Protein AF-A0A7Y2CJE0-F1 (afdb_monomer)

Mean predicted aligned error: 4.21 Å

Radius of gyration: 13.45 Å; Cα contacts (8 Å, |Δi|>4): 39; chains: 1; bounding box: 30×27×29 Å

Secondary structure (DSSP, 8-state):
----PPPPHHHHHHHHHHHHHHHHS---TT--HHHHHHHHHHHHHTT----EEETTTEE-

pLDDT: mean 93.08, std 11.48, range [41.47, 98.62]

Structure (mmCIF, N/CA/C/O backbone):
data_AF-A0A7Y2CJE0-F1
#
_entry.id   AF-A0A7Y2CJE0-F1
#
loop_
_atom_site.group_PDB
_atom_site.id
_atom_site.type_symbol
_atom_site.label_atom_id
_atom_site.label_alt_id
_atom_site.label_comp_id
_atom_site.label_asym_id
_atom_site.label_entity_id
_atom_site.label_seq_id
_atom_site.pdbx_PDB_ins_code
_atom_site.Cartn_x
_atom_site.Cartn_y
_atom_site.Cartn_z
_atom_site.occupancy
_atom_site.B_iso_or_equiv
_atom_site.auth_seq_id
_atom_site.auth_comp_id
_atom_site.auth_asym_id
_atom_site.auth_atom_id
_atom_site.pdbx_PDB_model_num
ATOM 1 N N . MET A 1 1 ? 21.262 -14.277 3.950 1.00 41.47 1 MET A N 1
ATOM 2 C CA . MET A 1 1 ? 20.575 -14.863 2.781 1.00 41.47 1 MET A CA 1
ATOM 3 C C . MET A 1 1 ? 19.897 -13.716 2.042 1.00 41.47 1 MET A C 1
ATOM 5 O O . MET A 1 1 ? 18.753 -13.400 2.319 1.00 41.47 1 MET A O 1
ATOM 9 N N . GLY A 1 2 ? 20.667 -12.978 1.238 1.00 53.47 2 GLY A N 1
ATOM 10 C CA . GLY A 1 2 ? 20.176 -11.807 0.511 1.00 53.47 2 GLY A CA 1
ATOM 11 C C . GLY A 1 2 ? 19.842 -12.218 -0.910 1.00 53.47 2 GLY 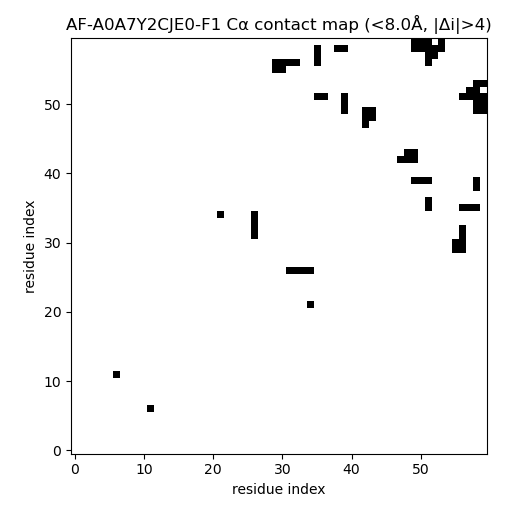A C 1
ATOM 12 O O . GLY A 1 2 ? 20.745 -12.396 -1.718 1.00 53.47 2 GLY A O 1
ATOM 13 N N . VAL A 1 3 ? 18.563 -12.427 -1.192 1.00 59.19 3 VAL A N 1
ATOM 14 C CA . VAL A 1 3 ? 18.075 -12.579 -2.562 1.00 59.19 3 VAL A CA 1
ATOM 15 C C . VAL A 1 3 ? 17.750 -11.189 -3.092 1.00 59.19 3 VAL A C 1
ATOM 17 O O . VAL A 1 3 ? 16.649 -10.684 -2.915 1.00 59.19 3 VAL A O 1
ATOM 20 N N . THR A 1 4 ? 18.728 -10.540 -3.715 1.00 59.41 4 THR A N 1
ATOM 21 C CA . THR A 1 4 ? 18.475 -9.393 -4.591 1.00 59.41 4 THR A CA 1
ATOM 22 C C . THR A 1 4 ? 18.227 -9.928 -5.992 1.00 59.41 4 THR A C 1
ATOM 24 O O . THR A 1 4 ? 19.144 -10.055 -6.800 1.00 59.41 4 THR A O 1
ATOM 27 N N . PHE A 1 5 ? 16.971 -10.268 -6.276 1.00 74.19 5 PHE A N 1
ATOM 28 C CA . PHE A 1 5 ? 16.521 -10.414 -7.653 1.00 74.19 5 PHE A CA 1
ATOM 29 C C . PHE A 1 5 ? 16.072 -9.039 -8.146 1.00 74.19 5 PHE A C 1
ATOM 31 O O . PHE A 1 5 ? 15.190 -8.439 -7.525 1.00 74.19 5 PHE A O 1
ATOM 38 N N . PRO A 1 6 ? 16.682 -8.494 -9.211 1.00 81.88 6 PRO A N 1
ATOM 39 C CA . PRO A 1 6 ? 16.142 -7.296 -9.827 1.00 81.88 6 PRO A CA 1
ATOM 40 C C . PRO A 1 6 ? 14.732 -7.612 -10.351 1.00 81.88 6 PRO A C 1
ATOM 42 O O . PRO A 1 6 ? 14.538 -8.690 -10.922 1.00 81.88 6 PRO A O 1
ATOM 45 N N . PRO A 1 7 ? 13.753 -6.707 -10.175 1.00 86.12 7 PRO A N 1
ATOM 46 C CA . PRO A 1 7 ? 12.430 -6.906 -10.746 1.00 86.12 7 PRO A CA 1
ATOM 47 C C . PRO A 1 7 ? 12.543 -7.011 -12.269 1.00 86.12 7 PRO A C 1
ATOM 49 O O . PRO A 1 7 ? 13.314 -6.288 -12.911 1.00 86.12 7 PRO A O 1
ATOM 52 N N . SER A 1 8 ? 11.759 -7.904 -12.856 1.00 93.38 8 SER A N 1
ATOM 53 C CA . SER A 1 8 ? 11.584 -8.003 -14.299 1.00 93.38 8 SER A CA 1
ATOM 54 C C . SER A 1 8 ? 11.069 -6.681 -14.879 1.00 93.38 8 SER A C 1
ATOM 56 O O . SER A 1 8 ? 10.433 -5.863 -14.207 1.00 93.38 8 SER A O 1
ATOM 58 N N . ALA A 1 9 ? 11.287 -6.473 -16.179 1.00 95.06 9 ALA A N 1
ATOM 59 C CA . ALA A 1 9 ? 10.777 -5.287 -16.866 1.00 95.06 9 ALA A CA 1
ATOM 60 C C . ALA A 1 9 ? 9.243 -5.169 -16.781 1.00 95.06 9 ALA A C 1
ATOM 62 O O . ALA A 1 9 ? 8.704 -4.066 -16.845 1.00 95.06 9 ALA A O 1
ATOM 63 N N . GLU A 1 10 ? 8.536 -6.292 -16.652 1.00 94.94 10 GLU A N 1
ATOM 64 C CA . GLU A 1 10 ? 7.087 -6.317 -16.474 1.00 94.94 10 GLU A CA 1
ATOM 65 C C . GLU A 1 10 ? 6.668 -5.844 -15.083 1.00 94.94 10 GLU A C 1
ATOM 67 O O . GLU A 1 10 ? 5.826 -4.952 -14.980 1.00 94.94 10 GLU A O 1
ATOM 72 N N . GLU A 1 11 ? 7.317 -6.342 -14.030 1.00 92.75 11 GLU A N 1
ATOM 73 C CA . GLU A 1 11 ? 7.076 -5.886 -12.657 1.00 92.75 11 GLU A CA 1
ATOM 74 C C . GLU A 1 11 ? 7.353 -4.386 -12.512 1.00 92.75 11 GLU A C 1
ATOM 76 O O . GLU A 1 11 ? 6.560 -3.665 -11.908 1.00 92.75 11 GLU A O 1
ATOM 81 N N . VAL A 1 12 ? 8.420 -3.877 -13.139 1.00 95.94 12 VAL A N 1
ATOM 82 C CA . VAL A 1 12 ? 8.710 -2.434 -13.160 1.00 95.94 12 VAL A CA 1
ATOM 83 C C . VAL A 1 12 ? 7.593 -1.649 -13.853 1.00 95.94 12 VAL A C 1
ATOM 85 O O . VAL A 1 12 ? 7.163 -0.614 -13.339 1.00 95.94 12 VAL A O 1
ATOM 88 N N . ARG A 1 13 ? 7.093 -2.117 -15.005 1.00 97.38 13 ARG A N 1
ATOM 89 C CA . ARG A 1 13 ? 5.977 -1.454 -15.704 1.00 97.38 13 ARG A CA 1
ATOM 90 C C . ARG A 1 13 ? 4.719 -1.416 -14.843 1.00 97.38 13 ARG A C 1
ATOM 92 O O . ARG A 1 13 ? 4.054 -0.380 -14.802 1.00 97.38 13 ARG A O 1
ATOM 99 N N . GLU A 1 14 ? 4.425 -2.501 -14.138 1.00 95.12 14 GLU A N 1
ATOM 100 C CA . GLU A 1 14 ? 3.258 -2.588 -13.264 1.00 95.12 14 GLU A CA 1
ATOM 101 C C . GLU A 1 14 ? 3.381 -1.659 -12.047 1.00 95.12 14 GLU A C 1
ATOM 103 O O . GLU A 1 14 ? 2.451 -0.910 -11.742 1.00 95.12 14 GLU A O 1
ATOM 108 N N . LEU A 1 15 ? 4.557 -1.593 -11.416 1.00 94.69 15 LEU A N 1
ATOM 109 C CA . LEU A 1 15 ? 4.827 -0.634 -10.338 1.00 94.69 15 LEU A CA 1
ATOM 110 C C . LEU A 1 15 ? 4.696 0.820 -10.815 1.00 94.69 15 LEU A C 1
ATOM 112 O O . LEU A 1 15 ? 4.106 1.652 -10.124 1.00 94.69 15 LEU A O 1
ATOM 116 N N . VAL A 1 16 ? 5.187 1.142 -12.018 1.00 97.62 16 VAL A N 1
ATOM 117 C CA . VAL A 1 16 ? 5.011 2.475 -12.621 1.00 97.62 16 VAL A CA 1
ATOM 118 C C . VAL A 1 16 ? 3.532 2.777 -12.872 1.00 97.62 16 VAL A C 1
ATOM 120 O O . VAL A 1 16 ? 3.093 3.909 -12.634 1.00 97.62 16 VAL A O 1
ATOM 123 N N . ARG A 1 17 ? 2.752 1.791 -13.336 1.00 97.88 17 ARG A N 1
ATOM 124 C CA . ARG A 1 17 ? 1.303 1.923 -13.546 1.00 97.88 17 ARG A CA 1
ATOM 125 C C . ARG A 1 17 ? 0.590 2.233 -12.231 1.00 97.88 17 ARG A C 1
ATOM 127 O O . ARG A 1 17 ? -0.130 3.231 -12.181 1.00 97.88 17 ARG A O 1
ATOM 134 N N . LEU A 1 18 ? 0.848 1.449 -11.182 1.00 97.12 18 LEU A N 1
ATOM 135 C CA . LEU A 1 18 ? 0.288 1.6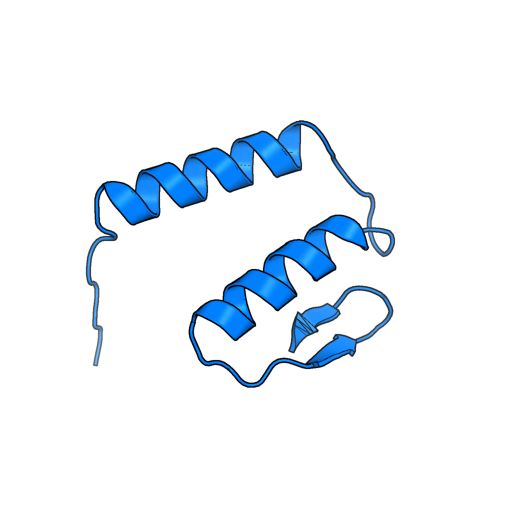47 -9.840 1.00 97.12 18 LEU A CA 1
ATOM 136 C C . LEU A 1 18 ? 0.675 3.011 -9.260 1.00 97.12 18 LEU A C 1
ATOM 138 O O . LEU A 1 18 ? -0.187 3.762 -8.817 1.00 97.12 18 LEU A O 1
ATOM 142 N N . ARG A 1 19 ? 1.952 3.402 -9.354 1.00 97.69 19 ARG A N 1
ATOM 143 C CA . ARG A 1 19 ? 2.415 4.716 -8.883 1.00 97.69 19 ARG A CA 1
ATOM 144 C C . ARG A 1 19 ? 1.663 5.859 -9.558 1.00 97.69 19 ARG A C 1
ATOM 146 O O . ARG A 1 19 ? 1.245 6.797 -8.884 1.00 97.69 19 ARG A O 1
ATOM 153 N N . ARG A 1 20 ? 1.511 5.812 -10.887 1.00 98.62 20 ARG A N 1
ATOM 154 C CA . ARG A 1 20 ? 0.785 6.847 -11.648 1.00 98.62 20 ARG A CA 1
ATOM 155 C C . ARG A 1 20 ? -0.693 6.886 -11.281 1.00 98.62 20 ARG A C 1
ATOM 157 O O . ARG A 1 20 ? -1.280 7.959 -11.266 1.00 98.62 20 ARG A O 1
ATOM 164 N N . ASP A 1 21 ? -1.276 5.728 -11.017 1.00 98.50 21 ASP A N 1
ATOM 165 C CA . ASP A 1 21 ? -2.666 5.591 -10.615 1.00 98.50 21 ASP A CA 1
ATOM 166 C C . ASP A 1 21 ? -2.925 6.186 -9.222 1.00 98.50 21 ASP A C 1
ATOM 168 O O . ASP A 1 21 ? -3.765 7.073 -9.096 1.00 98.5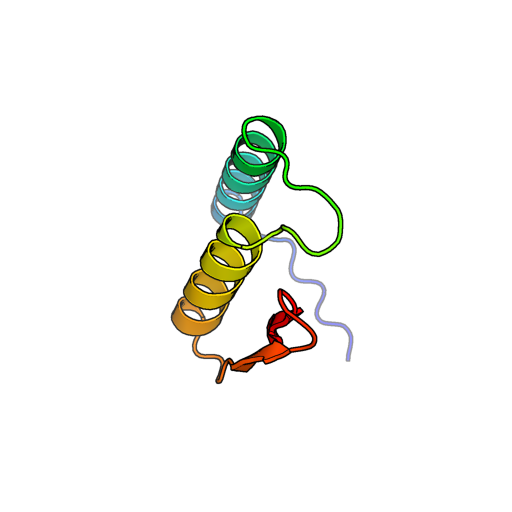0 21 ASP A O 1
ATOM 172 N N . PHE A 1 22 ? -2.117 5.835 -8.218 1.00 98.31 22 PHE A N 1
ATOM 173 C CA . PHE A 1 22 ? -2.193 6.446 -6.885 1.00 98.31 22 PHE A CA 1
ATOM 174 C C . PHE A 1 22 ? -1.941 7.959 -6.906 1.00 98.31 22 PHE A C 1
ATOM 176 O O . PHE A 1 22 ? -2.613 8.703 -6.207 1.00 98.31 22 PHE A O 1
ATOM 183 N N . HIS A 1 23 ? -1.035 8.451 -7.758 1.00 98.38 23 HIS A N 1
ATOM 184 C CA . HIS A 1 23 ? -0.817 9.899 -7.895 1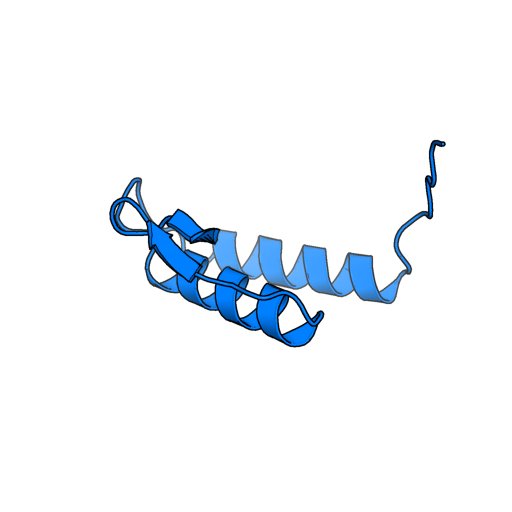.00 98.38 23 HIS A CA 1
ATOM 185 C C . HIS A 1 23 ? -2.006 10.639 -8.527 1.00 98.38 23 HIS A C 1
ATOM 187 O O . HIS A 1 23 ? -2.180 11.825 -8.267 1.00 98.38 23 HIS A O 1
ATOM 193 N N . ARG A 1 24 ? -2.801 9.980 -9.381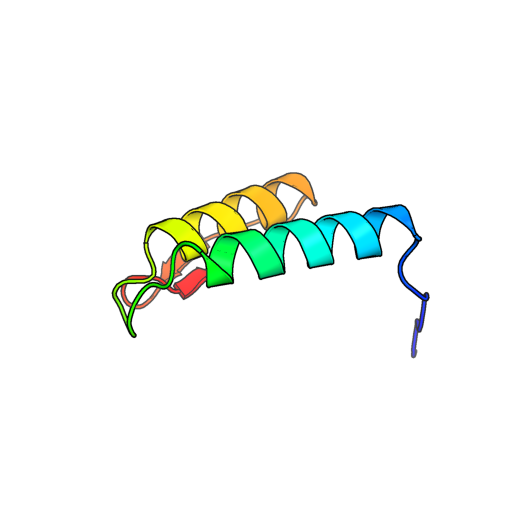 1.00 98.44 24 ARG A N 1
ATOM 194 C CA . ARG A 1 24 ? -4.020 10.577 -9.958 1.00 98.44 24 ARG A CA 1
ATOM 195 C C . ARG A 1 24 ? -5.210 10.528 -9.002 1.00 98.44 24 ARG A C 1
ATOM 197 O O . ARG A 1 24 ? -6.126 11.329 -9.156 1.00 98.44 24 ARG A O 1
ATOM 204 N N . HIS A 1 25 ? -5.193 9.598 -8.052 1.00 98.00 25 HIS A N 1
ATOM 205 C CA . HIS A 1 25 ? -6.263 9.364 -7.088 1.00 98.00 25 HIS A CA 1
ATOM 206 C C . HIS A 1 25 ? -5.692 9.360 -5.663 1.00 98.00 25 HIS A C 1
ATOM 208 O O . HIS A 1 25 ? -5.658 8.296 -5.040 1.00 98.00 25 HIS A O 1
ATOM 214 N N . PRO A 1 26 ? -5.180 10.508 -5.176 1.00 98.12 26 PRO A N 1
ATOM 215 C CA . PRO A 1 26 ? -4.644 10.589 -3.827 1.00 98.12 26 PRO A CA 1
ATOM 216 C C . PRO A 1 26 ? -5.769 10.433 -2.800 1.00 98.12 26 PRO A C 1
ATOM 218 O O . PRO A 1 26 ? -6.861 10.970 -2.977 1.00 98.12 26 PRO A O 1
ATOM 221 N N . GLU A 1 27 ? -5.462 9.731 -1.718 1.00 98.25 27 GLU A N 1
ATOM 222 C CA . GLU A 1 27 ? -6.300 9.609 -0.527 1.00 98.25 27 GLU A CA 1
ATOM 223 C C . GLU A 1 27 ? -5.518 10.169 0.670 1.00 98.25 27 GLU A C 1
ATOM 225 O O . GLU A 1 27 ? -4.281 10.164 0.665 1.00 98.25 27 GLU A O 1
ATOM 230 N N . LEU A 1 28 ? -6.225 10.723 1.654 1.00 96.56 28 LEU A N 1
ATOM 231 C CA . LEU A 1 28 ? -5.619 11.287 2.860 1.00 96.56 28 LEU A CA 1
ATOM 232 C C . LEU A 1 28 ? -5.333 10.195 3.896 1.00 96.56 28 LEU A C 1
ATOM 234 O O . LEU 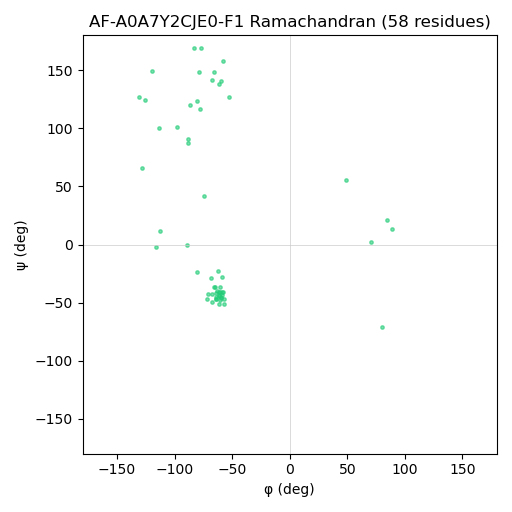A 1 28 ? -5.808 9.070 3.774 1.00 96.56 28 LEU A O 1
ATOM 238 N N . GLY A 1 29 ? -4.576 10.565 4.932 1.00 94.81 29 GLY A N 1
ATOM 239 C CA . GLY A 1 29 ? -4.316 9.698 6.079 1.00 94.81 29 GLY A CA 1
ATOM 240 C C . GLY A 1 29 ? -5.613 9.168 6.687 1.00 94.81 29 GLY A C 1
ATOM 241 O O . GLY A 1 29 ? -6.474 9.977 7.029 1.00 94.81 29 GLY A O 1
ATOM 242 N N . TYR A 1 30 ? -5.712 7.846 6.844 1.00 92.88 30 TYR A N 1
ATOM 243 C CA . TYR A 1 30 ? -6.890 7.112 7.339 1.00 92.88 30 TYR A CA 1
ATOM 244 C C . TYR A 1 30 ? -8.096 7.073 6.381 1.00 92.88 30 TYR A C 1
ATOM 246 O O . TYR A 1 30 ? -9.118 6.465 6.687 1.00 92.88 30 TYR A O 1
ATOM 254 N N . GLU A 1 31 ? -7.982 7.655 5.188 1.00 96.38 31 GLU A N 1
ATOM 255 C CA . GLU A 1 31 ? -9.025 7.646 4.154 1.00 96.38 31 GLU A CA 1
ATOM 256 C C . GLU A 1 31 ? -8.618 6.824 2.918 1.00 96.38 31 GLU A C 1
ATOM 258 O O . GLU A 1 31 ? -9.290 6.863 1.889 1.00 96.38 31 GLU A O 1
ATOM 263 N N . GLU A 1 32 ? -7.533 6.048 2.995 1.00 97.75 32 GLU A N 1
ATOM 264 C CA . GLU A 1 32 ? -6.947 5.267 1.898 1.00 97.75 32 GLU A CA 1
ATOM 265 C C . GLU A 1 32 ? -7.734 3.997 1.523 1.00 97.75 32 GLU A C 1
ATOM 267 O O . GLU A 1 32 ? -7.159 2.933 1.282 1.00 97.75 32 GLU A O 1
ATOM 272 N N . VAL A 1 33 ? -9.064 4.076 1.475 1.00 97.75 33 VAL A N 1
ATOM 273 C CA . VAL A 1 33 ? -9.971 2.937 1.259 1.00 97.75 33 VAL A CA 1
ATOM 274 C C . VAL A 1 33 ? -9.696 2.245 -0.079 1.00 97.75 33 VAL A C 1
ATOM 276 O O . VAL A 1 33 ? -9.606 1.014 -0.152 1.00 97.75 33 VAL A O 1
ATOM 279 N N . ARG A 1 34 ? -9.529 3.015 -1.157 1.00 98.12 34 ARG A N 1
ATOM 280 C CA . ARG A 1 34 ? -9.261 2.481 -2.497 1.00 98.12 34 ARG A CA 1
ATOM 281 C C . ARG A 1 34 ? -7.850 1.914 -2.584 1.00 98.12 34 ARG A C 1
ATOM 283 O O . ARG A 1 34 ? -7.652 0.849 -3.171 1.00 98.12 34 ARG A O 1
ATOM 290 N N . THR A 1 35 ? -6.874 2.609 -2.013 1.00 98.19 35 THR A N 1
ATOM 291 C CA . THR A 1 35 ? -5.473 2.175 -1.998 1.00 98.19 35 THR A CA 1
ATOM 292 C C . THR A 1 35 ? -5.318 0.875 -1.212 1.00 98.19 35 THR A C 1
ATOM 294 O O . THR A 1 35 ? -4.729 -0.074 -1.734 1.00 98.19 35 THR A O 1
ATOM 297 N N . ALA A 1 36 ? -5.917 0.777 -0.023 1.00 98.12 36 ALA A N 1
ATOM 298 C CA . ALA A 1 36 ? -5.950 -0.439 0.786 1.00 98.12 36 ALA A CA 1
ATOM 299 C C . ALA A 1 36 ? -6.586 -1.614 0.028 1.00 98.12 36 ALA A C 1
ATOM 301 O O . ALA A 1 36 ? -6.057 -2.730 0.048 1.00 98.12 36 ALA A O 1
ATOM 302 N N . GLY A 1 37 ? -7.673 -1.364 -0.712 1.00 98.12 37 GLY A N 1
ATOM 303 C CA . GLY A 1 37 ? -8.298 -2.357 -1.588 1.00 98.12 37 GLY A CA 1
ATOM 304 C C . GLY A 1 37 ? -7.359 -2.855 -2.692 1.00 98.12 37 GLY A C 1
ATOM 305 O O . GLY A 1 37 ? -7.196 -4.061 -2.867 1.00 98.12 37 GLY A O 1
ATOM 306 N N . ILE A 1 38 ? -6.676 -1.947 -3.397 1.00 98.12 38 ILE A N 1
ATOM 307 C CA . ILE A 1 38 ? -5.721 -2.305 -4.461 1.00 98.12 38 ILE A CA 1
ATOM 308 C C . ILE A 1 38 ? -4.556 -3.139 -3.907 1.00 98.12 38 ILE A C 1
ATOM 310 O O . ILE A 1 38 ? -4.170 -4.139 -4.518 1.00 98.12 38 ILE A O 1
ATOM 314 N N . VAL A 1 39 ? -4.007 -2.761 -2.748 1.00 97.31 39 VAL A N 1
ATOM 315 C CA . VAL A 1 39 ? -2.930 -3.518 -2.085 1.00 97.31 39 VAL A CA 1
ATOM 316 C C . VAL A 1 39 ? -3.418 -4.904 -1.666 1.00 97.31 39 VAL A C 1
ATOM 318 O O . VAL A 1 39 ? -2.737 -5.893 -1.937 1.00 97.31 39 VAL A O 1
ATOM 321 N N . THR A 1 40 ? -4.609 -4.988 -1.069 1.00 98.25 40 THR A N 1
ATOM 322 C CA . THR A 1 40 ? -5.216 -6.250 -0.623 1.00 98.25 40 THR A CA 1
ATOM 323 C C . THR A 1 40 ? -5.363 -7.236 -1.777 1.00 98.25 40 THR A C 1
ATOM 325 O O . THR A 1 40 ? -4.891 -8.370 -1.691 1.00 98.25 40 THR A O 1
ATOM 328 N N . GLU A 1 41 ? -5.964 -6.800 -2.884 1.00 97.88 41 GLU A N 1
ATOM 329 C CA . GLU A 1 41 ? -6.180 -7.664 -4.047 1.00 97.88 41 GLU A CA 1
ATOM 330 C C . GLU A 1 41 ? -4.860 -8.073 -4.707 1.00 97.88 41 GLU A C 1
ATOM 332 O O . GLU A 1 41 ? -4.692 -9.228 -5.112 1.00 97.88 41 GLU A O 1
ATOM 337 N N . ARG A 1 42 ? -3.867 -7.175 -4.741 1.00 95.44 42 ARG A N 1
ATOM 338 C CA . ARG A 1 42 ? -2.538 -7.521 -5.250 1.00 95.44 42 ARG A CA 1
ATOM 339 C C . ARG A 1 42 ? -1.859 -8.582 -4.386 1.00 95.44 42 ARG A C 1
ATOM 341 O O . ARG A 1 42 ? -1.352 -9.551 -4.945 1.00 95.44 42 ARG A O 1
ATOM 348 N N . MET A 1 43 ? -1.861 -8.434 -3.063 1.00 96.06 43 MET A N 1
ATOM 349 C CA . MET A 1 43 ? -1.231 -9.399 -2.153 1.00 96.06 43 MET A CA 1
ATOM 350 C C . MET A 1 43 ? -1.920 -10.767 -2.211 1.00 96.06 43 MET A C 1
ATOM 352 O O . MET A 1 43 ? -1.242 -11.785 -2.343 1.00 96.06 43 MET A O 1
ATOM 356 N N . LYS A 1 44 ? -3.257 -10.802 -2.264 1.00 97.56 44 LYS A N 1
ATOM 357 C CA . LYS A 1 44 ? -4.005 -12.048 -2.495 1.00 97.56 44 LYS A CA 1
ATOM 358 C C . LYS A 1 44 ? -3.626 -12.712 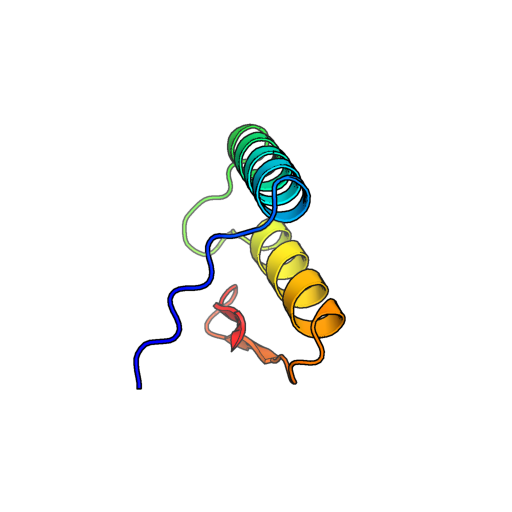-3.821 1.00 97.56 44 LYS A C 1
ATOM 360 O O . LYS A 1 44 ? -3.402 -13.917 -3.854 1.00 97.56 44 LYS A O 1
ATOM 365 N N . SER A 1 45 ? -3.486 -11.939 -4.907 1.00 95.56 45 SER A N 1
ATOM 366 C CA . SER A 1 45 ? -3.084 -12.477 -6.223 1.00 95.56 45 SER A CA 1
ATOM 367 C C . SER A 1 45 ? -1.687 -13.111 -6.228 1.00 95.56 45 SER A C 1
ATOM 369 O O . SER A 1 45 ? -1.391 -13.944 -7.080 1.00 95.56 45 SER A O 1
ATOM 371 N N . LEU A 1 46 ? -0.833 -12.723 -5.276 1.00 93.38 46 LEU A N 1
ATOM 372 C CA . LEU A 1 46 ? 0.511 -13.268 -5.088 1.00 93.38 46 LEU A CA 1
ATOM 373 C C . LEU A 1 46 ? 0.534 -14.490 -4.150 1.00 93.38 46 LEU A C 1
ATOM 375 O O . LEU A 1 46 ? 1.599 -15.061 -3.933 1.00 93.38 46 LEU A O 1
ATOM 379 N N . GLY A 1 47 ? -0.622 -14.909 -3.623 1.00 97.31 47 GLY A N 1
ATOM 380 C CA . GLY A 1 47 ? -0.761 -16.097 -2.779 1.00 97.31 47 GLY A CA 1
ATOM 381 C C . GLY A 1 47 ? -0.562 -15.854 -1.283 1.00 97.31 47 GLY A C 1
ATOM 382 O O . GLY A 1 47 ? -0.407 -16.821 -0.538 1.00 97.31 47 GLY A O 1
ATOM 383 N N . PHE A 1 48 ? -0.561 -14.597 -0.830 1.00 97.50 48 PHE A N 1
ATOM 384 C CA . PHE A 1 48 ? -0.525 -14.279 0.598 1.00 97.50 48 PHE A CA 1
ATOM 385 C C . PHE A 1 48 ? -1.909 -14.440 1.244 1.00 97.50 48 PHE A C 1
ATOM 387 O O . PHE A 1 48 ? -2.934 -14.185 0.607 1.00 97.50 48 PHE A O 1
ATOM 394 N N . ASP A 1 49 ? -1.925 -14.820 2.523 1.00 97.81 49 ASP A N 1
ATOM 395 C CA . ASP A 1 49 ? -3.093 -14.644 3.391 1.00 97.81 49 ASP A CA 1
ATOM 396 C C . ASP A 1 49 ? -3.110 -13.193 3.878 1.00 97.81 49 ASP A C 1
ATOM 398 O O . ASP A 1 49 ? -2.107 -12.715 4.404 1.00 97.81 49 ASP A O 1
ATOM 402 N N . VAL A 1 50 ? -4.208 -12.478 3.629 1.00 98.12 50 VAL A N 1
ATOM 403 C CA . VAL A 1 50 ? -4.270 -11.016 3.764 1.00 98.12 50 VAL A CA 1
ATOM 404 C C . VAL A 1 50 ? -5.486 -10.614 4.580 1.00 98.12 50 VAL A C 1
ATOM 406 O O . VAL A 1 50 ? -6.623 -10.945 4.228 1.00 98.12 50 VAL A O 1
ATOM 409 N N . ARG A 1 51 ? -5.259 -9.812 5.619 1.00 98.12 51 ARG A N 1
ATOM 410 C CA . ARG A 1 51 ? -6.277 -9.259 6.509 1.00 98.12 51 ARG A CA 1
ATOM 411 C C . ARG A 1 51 ? -6.365 -7.730 6.358 1.00 98.12 51 ARG A C 1
ATOM 413 O O . ARG A 1 51 ? -5.557 -7.013 6.951 1.00 98.12 51 ARG A O 1
ATOM 420 N N . PRO A 1 52 ? -7.351 -7.210 5.602 1.00 97.31 52 PRO A N 1
ATOM 421 C CA . PRO A 1 52 ? -7.602 -5.773 5.501 1.00 97.31 52 PRO A CA 1
ATOM 422 C C . PRO A 1 52 ? -8.338 -5.226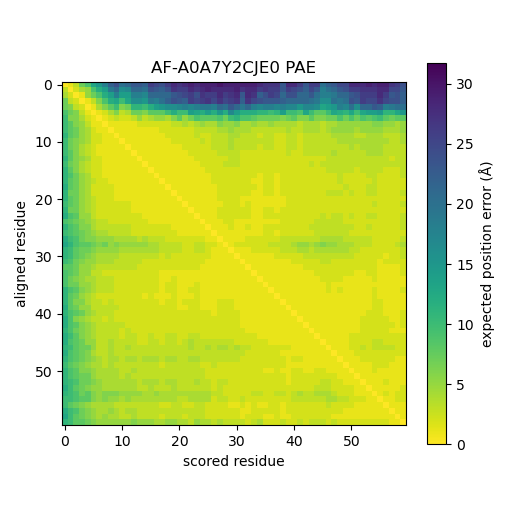 6.737 1.00 97.31 52 PRO A C 1
ATOM 424 O O . PRO A 1 52 ? -8.877 -5.988 7.542 1.00 97.31 52 PRO A O 1
ATOM 427 N N . GLY A 1 53 ? -8.416 -3.898 6.850 1.00 95.50 53 GLY A N 1
ATOM 428 C CA . GLY A 1 53 ? -9.214 -3.208 7.871 1.00 95.50 53 GLY A CA 1
ATOM 429 C C . GLY A 1 53 ? -8.512 -3.045 9.220 1.00 95.50 53 GLY A C 1
ATOM 430 O O . GLY A 1 53 ? -9.168 -2.883 10.250 1.00 95.50 53 GLY A O 1
ATOM 431 N N . ILE A 1 54 ? -7.181 -3.117 9.247 1.00 96.75 54 ILE A N 1
ATOM 432 C CA . ILE A 1 54 ? -6.395 -2.894 10.463 1.00 96.75 54 ILE A CA 1
ATOM 433 C C . ILE A 1 54 ? -6.296 -1.396 10.714 1.00 96.75 54 ILE A C 1
ATOM 435 O O . ILE A 1 54 ? -5.696 -0.694 9.912 1.00 96.75 54 ILE A O 1
ATOM 439 N N . ALA A 1 55 ? -6.849 -0.913 11.830 1.00 94.69 55 ALA A N 1
ATOM 440 C CA . ALA A 1 55 ? -6.898 0.523 12.122 1.00 94.69 55 ALA A CA 1
ATOM 441 C C . ALA A 1 55 ? -7.422 1.331 10.913 1.00 94.69 55 ALA A C 1
ATOM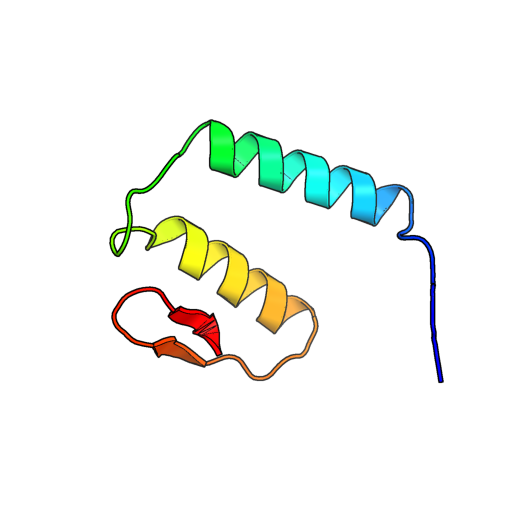 443 O O . ALA A 1 55 ? -6.747 2.222 10.412 1.00 94.69 55 ALA A O 1
ATOM 444 N N . GLU A 1 56 ? -8.620 0.962 10.441 1.00 94.31 56 GLU A N 1
ATOM 445 C CA . GLU A 1 56 ? -9.345 1.555 9.304 1.00 94.31 56 GLU A CA 1
ATOM 446 C C . GLU A 1 56 ? -8.853 1.072 7.931 1.00 94.31 56 GLU A C 1
ATOM 448 O O . GLU A 1 56 ? -9.549 0.280 7.291 1.00 94.31 56 GLU A O 1
ATOM 453 N N . THR A 1 57 ? -7.660 1.470 7.489 1.00 97.62 57 THR A N 1
ATOM 454 C CA . THR A 1 57 ? -7.178 1.217 6.111 1.00 97.62 57 THR A CA 1
ATOM 455 C C . THR A 1 57 ? -5.945 0.315 6.036 1.00 97.62 57 THR A C 1
ATOM 457 O O . THR A 1 57 ? -5.498 -0.048 4.947 1.00 97.62 57 THR A O 1
ATOM 460 N N . GLY A 1 58 ? -5.397 -0.115 7.173 1.00 96.81 58 GLY A N 1
ATOM 461 C CA . GLY A 1 58 ? -4.236 -1.000 7.218 1.00 96.81 58 GLY A CA 1
ATOM 462 C C . GLY A 1 58 ? -4.511 -2.400 6.660 1.00 96.81 58 GLY A C 1
ATOM 463 O O . GLY A 1 58 ? -5.612 -2.949 6.773 1.00 96.81 58 GLY A O 1
ATOM 464 N N . VAL A 1 59 ? -3.466 -2.994 6.083 1.00 97.38 59 VAL A N 1
ATOM 465 C CA . VAL A 1 59 ? -3.456 -4.336 5.488 1.00 97.38 59 VAL A CA 1
ATOM 466 C C . VAL A 1 59 ? -2.323 -5.131 6.134 1.00 97.38 59 VAL A C 1
ATOM 468 O O . VAL A 1 59 ? -1.182 -4.667 6.125 1.00 97.38 59 VAL A O 1
ATOM 471 N N . LEU A 1 60 ? -2.644 -6.292 6.711 1.00 95.56 60 LEU A N 1
ATOM 472 C CA . LEU A 1 60 ? -1.681 -7.234 7.294 1.00 95.56 60 LEU A CA 1
ATOM 473 C C . LEU A 1 60 ? -1.616 -8.521 6.478 1.00 95.56 60 LEU A C 1
ATOM 475 O O . LEU A 1 60 ? -2.706 -9.012 6.113 1.00 95.56 60 LEU A O 1
#

Sequence (60 aa):
MGVTFPPSAEEVRELVRLRRDFHRHPELGYEEVRTAGIVTERMKSLGFDVRPGIAETGVL

Foldseek 3Di:
DDPPDPDDPVVVVVVVVLVVVCVVVPADVLRCQVVLVVVQVVCVVVVDDWDAQDSRRDID

Solvent-accessible surface area (backbone atoms only — not comparable to full-atom values): 3724 Å² total; per-residue (Å²): 139,85,85,84,72,80,76,52,75,63,56,51,52,50,52,52,51,50,52,56,49,46,72,75,58,74,61,55,92,80,56,31,57,67,59,37,50,54,52,51,55,51,44,42,77,73,70,47,85,72,47,73,57,45,88,67,35,35,73,83